Protein AF-E3PTL2-F1 (afdb_monomer_lite)

pLDDT: mean 93.08, std 7.5, range [52.56, 98.62]

Secondary structure (DSSP, 8-state):
-PPPPHHHHHHHHHHTEEEEEETTEEEEEEHHHHHHH--EEEEEEE--TTS--EEEEEEEEEHHHHHHHTT-PPPTT-EEEEEETTS-EEEEEHHHHHSTTTEEEEEEETTEE---GGGT---S-EEEETT-TT-TT--SSEEEEEEE-

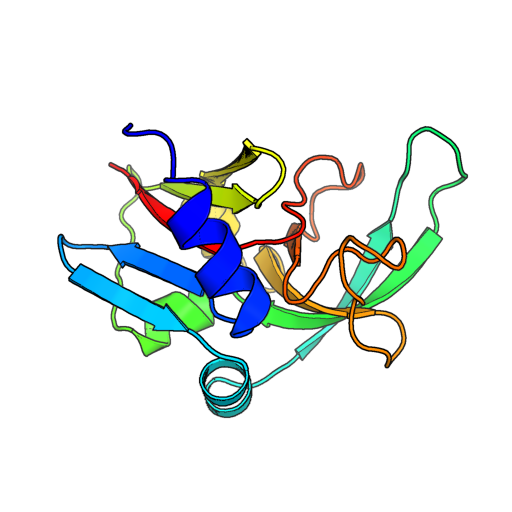Sequence (149 aa):
MNQPNIEEQKKLLENSEILLLANQQEYLIGLNDLMVIGEEEFTSVLDTSSTNPTNHKYTGVQLKNILSHYQIDLDESSALVLSGMDNYSVAYTTEEILKNNNVYIVFKEDGNYLGSKENGGRGPYESIVVADDFSNRRCKWLTRIECVK

Radius of gyration: 14.27 Å; chains: 1; bounding box: 37×31×41 Å

Foldseek 3Di:
DDQDDLVLLVVLLVQQWAWEAAPNDTDIDHPVNFVVLPKDKDWAWDADPVDHIDIKIFIFDQQVSVCVVVVHDDDQPKWKWWAASVRDIAIDGPVQSPDPPFKTWTQDINPHGQDDVVVVGQDNTKIGGRPPNNRPRIHGNTHYIYMDD

Structure (mmCIF, N/CA/C/O backbone):
data_AF-E3PTL2-F1
#
_entry.id   AF-E3PTL2-F1
#
loop_
_atom_site.group_PDB
_atom_site.id
_atom_site.type_symbol
_atom_site.label_atom_id
_atom_site.label_alt_id
_atom_site.label_comp_id
_atom_site.label_asym_id
_atom_site.label_entity_id
_atom_site.label_seq_id
_atom_site.pdbx_PDB_ins_code
_atom_site.Cartn_x
_atom_site.Cartn_y
_atom_site.Cartn_z
_atom_site.occupancy
_atom_site.B_iso_or_equiv
_atom_site.auth_seq_id
_atom_site.auth_comp_id
_atom_site.auth_asym_id
_atom_site.auth_atom_id
_atom_site.pdbx_PDB_model_num
ATOM 1 N N . MET A 1 1 ? -6.225 12.843 14.697 1.00 52.56 1 MET A N 1
ATOM 2 C CA . MET A 1 1 ? -5.108 12.137 14.038 1.00 52.56 1 MET A CA 1
ATOM 3 C C . MET A 1 1 ? -3.809 12.759 14.511 1.00 52.56 1 MET A C 1
ATOM 5 O O . MET A 1 1 ? -3.630 13.957 14.324 1.00 52.56 1 MET A O 1
ATOM 9 N N . ASN A 1 2 ? -2.956 11.982 15.178 1.00 58.03 2 ASN A N 1
ATOM 10 C CA . ASN A 1 2 ? -1.582 12.401 15.459 1.00 58.03 2 ASN A CA 1
ATOM 11 C C . ASN A 1 2 ? -0.777 12.224 14.171 1.00 58.03 2 ASN A C 1
ATOM 13 O O . ASN A 1 2 ? -0.869 11.171 13.546 1.00 58.03 2 ASN A O 1
ATOM 17 N N . GLN A 1 3 ? -0.025 13.244 13.759 1.00 66.75 3 GLN A N 1
ATOM 18 C CA . GLN A 1 3 ? 0.882 13.092 12.623 1.00 66.75 3 GLN A CA 1
ATOM 19 C C . GLN A 1 3 ? 1.935 12.017 12.944 1.00 66.75 3 GLN A C 1
ATOM 21 O O . GLN A 1 3 ? 2.421 11.988 14.081 1.00 66.75 3 GLN A O 1
ATOM 26 N N . PRO A 1 4 ? 2.282 11.140 11.984 1.00 76.75 4 PRO A N 1
ATOM 27 C CA . PRO A 1 4 ? 3.351 10.165 12.163 1.00 76.75 4 PRO A CA 1
ATOM 28 C C . PRO A 1 4 ? 4.661 10.844 12.576 1.00 76.75 4 PRO A C 1
ATOM 30 O O . PRO A 1 4 ? 4.991 11.930 12.095 1.00 76.75 4 PRO A O 1
ATOM 33 N N . ASN A 1 5 ? 5.416 10.215 13.476 1.00 85.69 5 ASN A N 1
ATOM 34 C CA . ASN A 1 5 ? 6.709 10.744 13.891 1.00 85.69 5 ASN A CA 1
ATOM 35 C C . ASN A 1 5 ? 7.751 10.483 12.789 1.00 85.69 5 ASN A C 1
ATOM 37 O O . ASN A 1 5 ? 7.972 9.344 12.390 1.00 85.69 5 ASN A O 1
ATOM 41 N N . ILE A 1 6 ? 8.431 11.535 12.330 1.00 87.12 6 ILE A N 1
ATOM 42 C CA . ILE A 1 6 ? 9.424 11.457 11.247 1.00 87.12 6 ILE A CA 1
ATOM 43 C C . ILE A 1 6 ? 10.570 10.482 11.572 1.00 87.12 6 ILE A C 1
ATOM 45 O O . ILE A 1 6 ? 11.054 9.790 10.681 1.00 87.12 6 ILE A O 1
ATOM 49 N N . GLU A 1 7 ? 11.041 10.418 12.821 1.00 90.19 7 GLU A N 1
ATOM 50 C CA . GLU A 1 7 ? 12.120 9.496 13.210 1.00 90.19 7 GLU A CA 1
ATOM 51 C C . GLU A 1 7 ? 11.662 8.036 13.202 1.00 90.19 7 GLU A C 1
ATOM 53 O O . GLU A 1 7 ? 12.428 7.153 12.825 1.00 90.19 7 GLU A O 1
ATOM 58 N N . GLU A 1 8 ? 10.414 7.782 13.588 1.00 91.25 8 GLU A N 1
ATOM 59 C CA . GLU A 1 8 ? 9.801 6.455 13.512 1.00 91.25 8 GLU A CA 1
ATOM 60 C C . GLU A 1 8 ? 9.629 6.017 12.056 1.00 91.25 8 GLU A C 1
ATOM 62 O O . GLU A 1 8 ? 10.071 4.932 11.687 1.00 91.25 8 GLU A O 1
ATOM 67 N N . GLN A 1 9 ? 9.087 6.888 11.202 1.00 90.25 9 GLN A N 1
ATOM 68 C CA . GLN A 1 9 ? 8.932 6.596 9.776 1.00 90.25 9 GLN A CA 1
ATOM 69 C C . GLN A 1 9 ? 10.272 6.319 9.089 1.00 90.25 9 GLN A C 1
ATOM 71 O O . GLN A 1 9 ? 10.350 5.417 8.259 1.00 90.25 9 GLN A O 1
ATOM 76 N N . LYS A 1 10 ? 11.345 7.035 9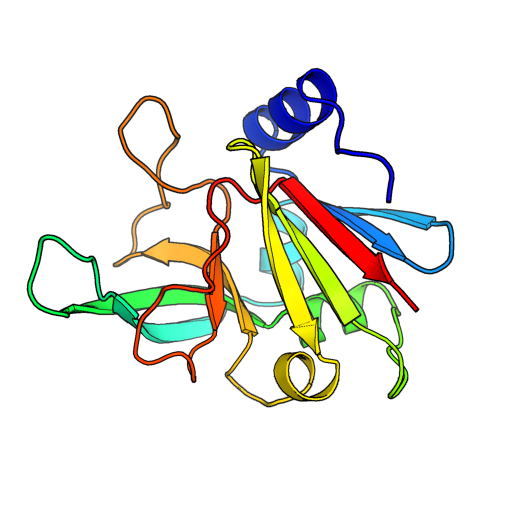.455 1.00 91.81 10 LYS A N 1
ATOM 77 C CA . LYS A 1 10 ? 12.696 6.733 8.952 1.00 91.81 10 LYS A CA 1
ATOM 78 C C . LYS A 1 10 ? 13.139 5.324 9.319 1.00 91.81 10 LYS A C 1
ATOM 80 O O . LYS A 1 10 ? 13.597 4.605 8.441 1.00 91.81 10 LYS A O 1
ATOM 85 N N . LYS A 1 11 ? 12.964 4.921 10.580 1.00 94.19 11 LYS A N 1
ATOM 86 C CA . LYS A 1 11 ? 13.327 3.571 11.038 1.00 94.19 11 LYS A CA 1
ATOM 87 C C . LYS A 1 11 ? 12.526 2.495 10.308 1.00 94.19 11 LYS A C 1
ATOM 89 O O . LYS A 1 11 ? 13.110 1.525 9.844 1.00 94.19 11 LYS A O 1
ATOM 94 N N . LEU A 1 12 ? 11.216 2.696 10.159 1.00 95.62 12 LEU A N 1
ATOM 95 C CA . LEU A 1 12 ? 10.345 1.786 9.408 1.00 95.62 12 LEU A CA 1
ATOM 96 C C . LEU A 1 12 ? 10.808 1.654 7.949 1.00 95.62 12 LEU A C 1
ATOM 98 O O . LEU A 1 12 ? 10.913 0.547 7.428 1.00 95.62 12 LEU A O 1
ATOM 102 N N . LEU A 1 13 ? 11.173 2.767 7.305 1.00 93.69 13 LEU A N 1
ATOM 103 C CA . LEU A 1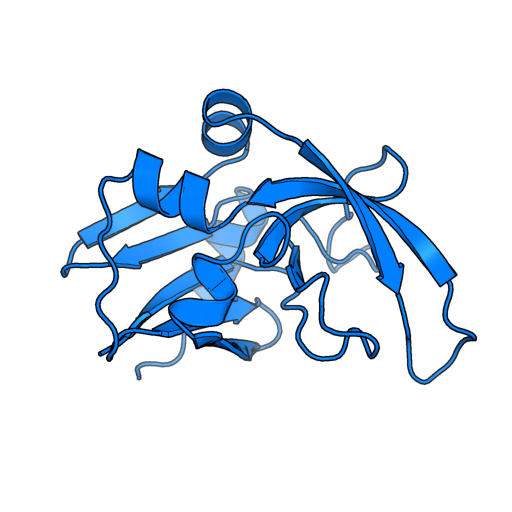 13 ? 11.688 2.758 5.936 1.00 93.69 13 LEU A CA 1
ATOM 104 C C . LEU A 1 13 ? 13.036 2.024 5.821 1.00 93.69 13 LEU A C 1
ATOM 106 O O . LEU A 1 13 ? 13.208 1.206 4.920 1.00 93.69 13 LEU A O 1
ATOM 110 N N . GLU A 1 14 ? 13.971 2.293 6.737 1.00 93.06 14 GLU A N 1
ATOM 111 C CA . GLU A 1 14 ? 15.293 1.648 6.800 1.00 93.06 14 GLU A CA 1
ATOM 112 C C . GLU A 1 14 ? 15.182 0.133 7.023 1.00 93.06 14 GLU A C 1
ATOM 114 O O . GLU A 1 14 ? 15.914 -0.638 6.401 1.00 93.06 14 GLU A O 1
ATOM 119 N N . ASN A 1 15 ? 14.227 -0.298 7.849 1.00 95.31 15 ASN A N 1
ATOM 120 C CA . ASN A 1 15 ? 13.966 -1.709 8.124 1.00 95.31 15 ASN A CA 1
ATOM 121 C C . ASN A 1 15 ? 13.117 -2.400 7.049 1.00 95.31 15 ASN A C 1
ATOM 123 O O . ASN A 1 15 ? 12.980 -3.621 7.081 1.00 95.31 15 ASN A O 1
ATOM 127 N N . SER A 1 16 ? 12.556 -1.650 6.095 1.00 95.81 16 SER A N 1
ATOM 128 C CA . SER A 1 16 ? 11.528 -2.153 5.177 1.00 95.81 16 SER A CA 1
ATOM 129 C C . SER A 1 16 ? 10.342 -2.771 5.917 1.00 95.81 16 SER A C 1
ATOM 131 O O . SER A 1 16 ? 9.964 -3.916 5.680 1.00 95.81 16 SER A O 1
ATOM 133 N N . GLU A 1 17 ? 9.748 -1.982 6.809 1.00 97.69 17 GLU A N 1
ATOM 134 C CA . GLU A 1 17 ? 8.594 -2.347 7.625 1.00 97.69 17 GLU A CA 1
ATOM 135 C C . GLU A 1 17 ? 7.448 -1.343 7.446 1.00 97.69 17 GLU A C 1
ATOM 137 O O . GLU A 1 17 ? 7.653 -0.157 7.172 1.00 97.69 17 GLU A O 1
ATOM 142 N N . ILE A 1 18 ? 6.223 -1.824 7.640 1.00 98.25 18 ILE A N 1
ATOM 143 C CA . ILE A 1 18 ? 5.009 -1.014 7.723 1.00 98.25 18 ILE A CA 1
ATOM 144 C C . ILE A 1 18 ? 4.403 -1.210 9.110 1.00 98.25 18 ILE A C 1
ATOM 146 O O . ILE A 1 18 ? 4.169 -2.340 9.536 1.00 98.25 18 ILE A O 1
ATOM 150 N N . LEU A 1 19 ? 4.099 -0.109 9.790 1.00 98.06 19 LEU A N 1
ATOM 151 C CA . LEU A 1 19 ? 3.334 -0.105 11.029 1.00 98.06 19 LEU A CA 1
ATOM 152 C C . LEU A 1 19 ? 1.832 -0.111 10.718 1.00 98.06 19 LEU A C 1
ATOM 154 O O . LEU A 1 19 ? 1.292 0.877 10.216 1.00 98.06 19 LEU A O 1
ATOM 158 N N . LEU A 1 20 ? 1.148 -1.207 11.032 1.00 98.06 20 LEU A N 1
ATOM 159 C CA . LEU A 1 20 ? -0.307 -1.312 10.962 1.00 98.06 20 LEU A CA 1
ATOM 160 C C . LEU A 1 20 ? -0.917 -1.084 12.347 1.00 98.06 20 LEU A C 1
ATOM 162 O O . LEU A 1 20 ? -0.622 -1.812 13.292 1.00 98.06 20 LEU A O 1
ATOM 166 N N . LEU A 1 21 ? -1.785 -0.081 12.450 1.00 96.69 21 LEU A N 1
ATOM 167 C CA . LEU A 1 21 ? -2.503 0.287 13.665 1.00 96.69 21 LEU A CA 1
ATOM 168 C C . LEU A 1 21 ? -3.983 -0.059 13.517 1.00 96.69 21 LEU A C 1
ATOM 170 O O . LEU A 1 21 ? -4.690 0.534 12.698 1.00 96.69 21 LEU A O 1
ATOM 174 N N . ALA A 1 22 ? -4.464 -1.004 14.318 1.00 94.69 22 ALA A N 1
ATOM 175 C CA . ALA A 1 22 ? -5.862 -1.426 14.316 1.00 94.69 22 ALA A CA 1
ATOM 176 C C . ALA A 1 22 ? -6.262 -1.957 15.694 1.00 94.69 22 ALA A C 1
ATOM 178 O O . ALA A 1 22 ? -5.461 -2.590 16.368 1.00 94.69 22 ALA A O 1
ATOM 179 N N . ASN A 1 23 ? -7.503 -1.710 16.125 1.00 88.62 23 ASN A N 1
ATOM 180 C CA . ASN A 1 23 ? -8.043 -2.232 17.391 1.00 88.62 23 ASN A CA 1
ATOM 181 C C . ASN A 1 23 ? -7.179 -1.925 18.634 1.00 88.62 23 ASN A C 1
ATOM 183 O O . ASN A 1 23 ? -7.111 -2.734 19.554 1.00 88.62 23 ASN A O 1
ATOM 187 N N . GLN A 1 24 ? -6.532 -0.750 18.673 1.00 88.25 24 GLN A N 1
ATOM 188 C CA . GLN A 1 24 ? -5.568 -0.359 19.721 1.00 88.25 24 GLN A CA 1
ATOM 189 C C . GLN A 1 24 ? -4.330 -1.272 19.805 1.00 88.25 24 GLN A C 1
ATOM 191 O O . GLN A 1 24 ? -3.640 -1.297 20.823 1.00 88.25 24 GLN A O 1
ATOM 196 N N . GLN A 1 25 ? -4.052 -2.020 18.740 1.00 94.06 25 GLN A N 1
ATOM 197 C CA . GLN A 1 25 ? -2.885 -2.873 18.582 1.00 94.06 25 GLN A CA 1
ATOM 198 C C . GLN A 1 25 ? -2.004 -2.360 17.446 1.00 94.06 25 GLN A C 1
ATOM 200 O O . GLN A 1 25 ? -2.461 -1.667 16.531 1.00 94.06 25 GLN A O 1
ATOM 205 N N . GLU A 1 26 ? -0.731 -2.724 17.536 1.00 96.12 26 GLU A N 1
ATOM 206 C CA . GLU A 1 26 ? 0.301 -2.382 16.570 1.00 96.12 26 GLU A CA 1
ATOM 207 C C . GLU A 1 26 ? 0.889 -3.669 15.997 1.00 96.12 26 GLU A C 1
ATOM 209 O O . GLU A 1 26 ? 1.213 -4.599 16.741 1.00 96.12 26 GLU A O 1
ATOM 214 N N . TYR A 1 27 ? 1.038 -3.709 14.679 1.00 97.44 27 TYR A N 1
ATOM 215 C CA . TYR A 1 27 ? 1.649 -4.817 13.959 1.00 97.44 27 TYR A CA 1
ATOM 216 C C . TYR A 1 27 ? 2.747 -4.270 13.057 1.00 97.44 27 TYR A C 1
ATOM 218 O O . TYR A 1 27 ? 2.537 -3.284 12.350 1.00 97.44 27 TYR A O 1
ATOM 226 N N . LEU A 1 28 ? 3.909 -4.918 13.066 1.00 97.88 28 LEU A N 1
ATOM 227 C CA . LEU A 1 28 ? 4.960 -4.657 12.091 1.00 97.88 28 LEU A CA 1
ATOM 228 C C . LEU A 1 28 ? 4.837 -5.670 10.963 1.00 97.88 28 LEU A C 1
ATOM 230 O O . LEU A 1 28 ? 4.798 -6.875 11.208 1.00 97.88 28 LEU A O 1
ATOM 234 N N . ILE A 1 29 ? 4.751 -5.153 9.744 1.00 98.19 29 ILE A N 1
ATOM 235 C CA . ILE A 1 29 ? 4.621 -5.936 8.521 1.00 98.19 29 ILE A CA 1
ATOM 236 C C . ILE A 1 29 ? 5.906 -5.756 7.730 1.00 98.19 29 ILE A C 1
ATOM 238 O O . ILE A 1 29 ? 6.193 -4.653 7.261 1.00 98.19 29 ILE A O 1
ATOM 242 N N . GLY A 1 30 ? 6.665 -6.832 7.573 1.00 97.62 30 GLY A N 1
ATOM 243 C CA . GLY A 1 30 ? 7.844 -6.873 6.723 1.00 97.62 30 GLY A CA 1
ATOM 244 C C . GLY A 1 30 ? 7.603 -7.653 5.434 1.00 97.62 30 GLY A C 1
ATOM 245 O O . GLY A 1 30 ? 6.546 -8.239 5.188 1.00 97.62 30 GLY A O 1
ATOM 246 N N . LEU A 1 31 ? 8.637 -7.720 4.595 1.00 96.69 31 LEU A N 1
ATOM 247 C CA . LEU A 1 31 ? 8.578 -8.458 3.331 1.00 96.69 31 LEU A CA 1
ATOM 248 C C . LEU A 1 31 ? 8.288 -9.957 3.533 1.00 96.69 31 LEU A C 1
ATOM 250 O O . LEU A 1 31 ? 7.596 -10.557 2.716 1.00 96.69 31 LEU A O 1
ATOM 254 N N . ASN A 1 32 ? 8.789 -10.561 4.616 1.00 97.00 32 ASN A N 1
ATOM 255 C CA . ASN A 1 32 ? 8.526 -11.970 4.924 1.00 97.00 32 ASN A CA 1
ATOM 256 C C . ASN A 1 32 ? 7.039 -12.228 5.193 1.00 97.00 32 ASN A C 1
ATOM 258 O O . ASN A 1 32 ? 6.516 -13.228 4.708 1.00 97.00 32 ASN A O 1
ATOM 262 N N . ASP A 1 33 ? 6.355 -11.327 5.902 1.00 97.88 33 ASP A N 1
ATOM 263 C CA . ASP A 1 33 ? 4.912 -11.435 6.136 1.00 97.88 33 ASP A CA 1
ATOM 264 C C . ASP A 1 33 ? 4.154 -11.376 4.806 1.00 97.88 33 ASP A C 1
ATOM 266 O O . ASP A 1 33 ? 3.322 -12.237 4.524 1.00 97.88 33 ASP A O 1
ATOM 270 N N . LEU A 1 34 ? 4.512 -10.429 3.930 1.00 97.81 34 LEU A N 1
ATOM 271 C CA . LEU A 1 34 ? 3.915 -10.311 2.594 1.00 97.81 34 LEU A CA 1
ATOM 272 C C . LEU A 1 34 ? 4.134 -11.573 1.744 1.00 97.81 34 LEU A C 1
ATOM 274 O O . LEU A 1 34 ? 3.206 -12.035 1.080 1.00 97.81 34 LEU A O 1
ATOM 278 N N . MET A 1 35 ? 5.328 -12.170 1.801 1.00 95.88 35 MET A N 1
ATOM 279 C CA . MET A 1 35 ? 5.625 -13.432 1.115 1.00 95.88 35 MET A CA 1
ATOM 280 C C . MET A 1 35 ? 4.808 -14.609 1.670 1.00 95.88 35 MET A C 1
ATOM 282 O O . MET A 1 35 ? 4.368 -15.457 0.896 1.00 95.88 35 MET A O 1
ATOM 286 N N . VAL A 1 36 ? 4.591 -14.669 2.989 1.00 97.75 36 VAL A N 1
ATOM 287 C CA . VAL A 1 36 ? 3.770 -15.707 3.638 1.00 97.75 36 VAL A CA 1
ATOM 288 C C . VAL A 1 36 ? 2.290 -15.555 3.284 1.00 97.75 36 VAL A C 1
ATOM 290 O O . VAL A 1 36 ? 1.617 -16.559 3.055 1.00 97.75 36 VAL A O 1
ATOM 293 N N . ILE A 1 37 ? 1.784 -14.320 3.226 1.00 98.00 37 ILE A N 1
ATOM 294 C CA . ILE A 1 37 ? 0.395 -14.029 2.838 1.00 98.00 37 ILE A CA 1
ATOM 295 C C . ILE A 1 37 ? 0.154 -14.401 1.369 1.00 98.00 37 ILE A C 1
ATOM 297 O O . ILE A 1 37 ? -0.912 -14.917 1.031 1.00 98.00 37 ILE A O 1
ATOM 301 N N . GLY A 1 38 ? 1.156 -14.180 0.519 1.00 96.69 38 GLY A N 1
ATOM 302 C CA . GLY A 1 38 ? 1.139 -14.532 -0.894 1.00 96.69 38 GLY A CA 1
ATOM 303 C C . GLY A 1 38 ? 1.099 -13.297 -1.784 1.00 96.69 38 GLY A C 1
ATOM 304 O O . GLY A 1 38 ? 0.178 -12.481 -1.709 1.00 96.69 38 GLY A O 1
ATOM 305 N N . GLU A 1 39 ? 2.111 -13.180 -2.642 1.00 95.69 39 GLU A N 1
ATOM 306 C CA . GLU A 1 39 ? 2.212 -12.117 -3.637 1.00 95.69 39 GLU A CA 1
ATOM 307 C C . GLU A 1 39 ? 1.417 -12.441 -4.907 1.00 95.69 39 GLU A C 1
ATOM 309 O O . GLU A 1 39 ? 1.315 -13.588 -5.344 1.00 95.69 39 GLU A O 1
ATOM 314 N N . GLU A 1 40 ? 0.874 -11.398 -5.519 1.00 97.19 40 GLU A N 1
ATOM 315 C CA . GLU A 1 40 ? 0.174 -11.432 -6.794 1.00 97.19 40 GLU A CA 1
ATOM 316 C C . GLU A 1 40 ? 0.862 -10.483 -7.774 1.00 97.19 40 GLU A C 1
ATOM 318 O O . GLU A 1 40 ? 1.373 -9.424 -7.395 1.00 97.19 40 GLU A O 1
ATOM 323 N N . GLU A 1 41 ? 0.827 -10.845 -9.054 1.00 97.56 41 GLU A N 1
ATOM 324 C CA . GLU A 1 41 ? 1.212 -9.948 -10.134 1.00 97.56 41 GLU A CA 1
ATOM 325 C C . GLU A 1 41 ? -0.029 -9.348 -10.796 1.00 97.56 41 GLU A C 1
ATOM 327 O O . GLU A 1 41 ? -0.972 -10.065 -11.136 1.00 97.56 41 GLU A O 1
ATOM 332 N N . PHE A 1 42 ? -0.017 -8.039 -11.029 1.00 96.25 42 PHE A N 1
ATOM 333 C CA . PHE A 1 42 ? -1.108 -7.333 -11.699 1.00 96.25 42 PHE A CA 1
ATOM 334 C C . PHE A 1 42 ? -0.577 -6.186 -12.561 1.00 96.25 42 PHE A C 1
ATOM 336 O O . PHE A 1 42 ? 0.566 -5.757 -12.420 1.00 96.25 42 PHE A O 1
ATOM 343 N N . THR A 1 43 ? -1.404 -5.685 -13.475 1.00 94.75 43 THR A N 1
ATOM 344 C CA . THR A 1 43 ? -1.075 -4.513 -14.297 1.00 94.75 43 THR A CA 1
ATOM 345 C C . THR A 1 43 ? -1.883 -3.317 -13.824 1.00 94.75 43 THR A C 1
ATOM 347 O O . THR A 1 43 ? -3.076 -3.447 -13.562 1.00 94.75 43 THR A O 1
ATOM 350 N N . SER A 1 44 ? -1.240 -2.155 -13.733 1.00 91.62 44 SER A N 1
ATOM 351 C CA . SER A 1 44 ? -1.916 -0.886 -13.465 1.00 91.62 44 SER A CA 1
ATOM 352 C C . SER A 1 44 ? -1.294 0.232 -14.301 1.00 91.62 44 SER A C 1
ATOM 354 O O . SER A 1 44 ? -0.093 0.209 -14.592 1.00 91.62 44 SER A O 1
ATOM 356 N N . VAL A 1 45 ? -2.122 1.195 -14.704 1.00 87.88 45 VAL A N 1
ATOM 357 C CA . VAL A 1 45 ? -1.694 2.404 -15.416 1.00 87.88 45 VAL A CA 1
ATOM 358 C C . VAL A 1 45 ? -0.934 3.271 -14.431 1.00 87.88 45 VAL A C 1
ATOM 360 O O . VAL A 1 45 ? -1.498 3.583 -13.396 1.00 87.88 45 VAL A O 1
ATOM 363 N N . LEU A 1 46 ? 0.299 3.672 -14.726 1.00 85.00 46 LEU A N 1
ATOM 364 C CA . LEU A 1 46 ? 1.005 4.760 -14.056 1.00 85.00 46 LEU A CA 1
ATOM 365 C C . LEU A 1 46 ? 0.834 6.024 -14.899 1.00 85.00 46 LEU A C 1
ATOM 367 O O . LEU A 1 46 ? 1.444 6.163 -15.959 1.00 85.00 46 LEU A O 1
ATOM 371 N N . ASP A 1 47 ? -0.005 6.933 -14.419 1.00 83.31 47 ASP A N 1
ATOM 372 C CA . ASP A 1 47 ? -0.168 8.264 -14.994 1.00 83.31 47 ASP A CA 1
ATOM 373 C C . ASP A 1 47 ? 0.586 9.269 -14.120 1.00 83.31 47 ASP A C 1
ATOM 375 O O . ASP A 1 47 ? 0.345 9.374 -12.916 1.00 83.31 47 ASP A O 1
ATOM 379 N N . THR A 1 48 ? 1.559 9.964 -14.705 1.00 75.44 48 THR A N 1
ATOM 380 C CA . THR A 1 48 ? 2.273 11.037 -14.013 1.00 75.44 48 THR A CA 1
ATOM 381 C C . THR A 1 48 ? 2.031 12.327 -14.767 1.00 75.44 48 THR A C 1
ATOM 383 O O . THR A 1 48 ? 2.031 12.344 -15.992 1.00 75.44 48 THR A O 1
ATOM 386 N N . SER A 1 49 ? 1.881 13.440 -14.050 1.00 72.25 49 SER A N 1
ATOM 387 C CA . SER A 1 49 ? 1.546 14.741 -14.648 1.00 72.25 49 SER A CA 1
ATOM 388 C C . SER A 1 49 ? 2.555 15.264 -15.684 1.00 72.25 49 SER A C 1
ATOM 390 O O . SER A 1 49 ? 2.290 16.271 -16.341 1.00 72.25 49 SER A O 1
ATOM 392 N N . SER A 1 50 ? 3.711 14.613 -15.830 1.00 71.00 50 SER A N 1
ATOM 393 C CA . SER A 1 50 ? 4.789 14.972 -16.748 1.00 71.00 50 SER A CA 1
ATOM 394 C C . SER A 1 50 ? 4.978 14.006 -17.923 1.00 71.00 50 SER A C 1
ATOM 396 O O . SER A 1 50 ? 5.758 14.324 -18.824 1.00 71.00 50 SER A O 1
ATOM 398 N N . THR A 1 51 ? 4.303 12.851 -17.953 1.00 74.69 51 THR A N 1
ATOM 399 C CA . THR A 1 51 ? 4.480 11.827 -18.999 1.00 74.69 51 THR A CA 1
ATOM 400 C C . THR A 1 51 ? 3.148 11.275 -19.484 1.00 74.69 51 THR A C 1
ATOM 402 O O . THR A 1 51 ? 2.135 11.388 -18.810 1.00 74.69 51 THR A O 1
ATOM 405 N N . ASN A 1 52 ? 3.142 10.632 -20.654 1.00 84.12 52 ASN A N 1
ATOM 406 C CA . ASN A 1 52 ? 1.968 9.861 -21.056 1.00 84.12 52 ASN A CA 1
ATOM 407 C C . ASN A 1 52 ? 1.743 8.698 -20.070 1.00 84.12 52 ASN A C 1
ATOM 409 O O . ASN A 1 52 ? 2.737 8.131 -19.604 1.00 84.12 52 ASN A O 1
ATOM 413 N N . PRO A 1 53 ? 0.484 8.309 -19.805 1.00 85.94 53 PRO A N 1
ATOM 414 C CA . PRO A 1 53 ? 0.183 7.138 -18.995 1.00 85.94 53 PRO A CA 1
ATOM 415 C C . PRO A 1 53 ? 0.807 5.872 -19.591 1.00 85.94 53 PRO A C 1
ATOM 417 O O . PRO A 1 53 ? 0.678 5.614 -20.793 1.00 85.94 53 PRO A O 1
ATOM 420 N N . THR A 1 54 ? 1.461 5.063 -18.760 1.00 88.62 54 THR A N 1
ATOM 421 C CA . THR A 1 54 ? 2.086 3.796 -19.167 1.00 88.62 54 THR A CA 1
ATOM 422 C C . THR A 1 54 ? 1.610 2.642 -18.298 1.00 88.62 54 THR A C 1
ATOM 424 O O . THR A 1 54 ? 1.397 2.795 -17.102 1.00 88.62 54 THR A O 1
ATOM 427 N N . ASN A 1 55 ? 1.432 1.461 -18.889 1.00 91.06 55 ASN A N 1
ATOM 428 C CA . ASN A 1 55 ? 1.089 0.257 -18.133 1.00 91.06 55 ASN A CA 1
ATOM 429 C C . ASN A 1 55 ? 2.353 -0.390 -17.574 1.00 91.06 55 ASN A C 1
ATOM 431 O O . ASN A 1 55 ? 3.283 -0.659 -18.333 1.00 91.06 55 ASN A O 1
ATOM 435 N N . HIS A 1 56 ? 2.337 -0.697 -16.281 1.00 94.69 56 HIS A N 1
ATOM 436 C CA . HIS A 1 56 ? 3.424 -1.393 -15.597 1.00 94.69 56 HIS A CA 1
ATOM 437 C C . HIS A 1 56 ? 2.916 -2.657 -14.920 1.00 94.69 56 HIS A C 1
ATOM 439 O O . HIS A 1 56 ? 1.745 -2.745 -14.529 1.00 94.69 56 HIS A O 1
ATOM 445 N N . LYS A 1 57 ? 3.803 -3.646 -14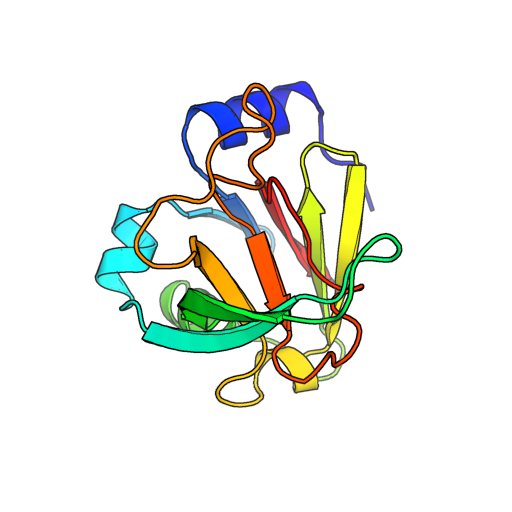.785 1.00 97.38 57 LYS A N 1
ATOM 446 C CA . LYS A 1 57 ? 3.524 -4.873 -14.044 1.00 97.38 57 LYS A CA 1
ATOM 447 C C . LYS A 1 57 ? 4.010 -4.713 -12.609 1.00 97.38 57 LYS A C 1
ATOM 449 O O . LYS A 1 57 ? 5.180 -4.441 -12.371 1.00 97.38 57 LYS A O 1
ATOM 454 N N . TYR A 1 58 ? 3.122 -4.926 -11.656 1.00 97.88 58 TYR A N 1
ATOM 455 C CA . TYR A 1 58 ? 3.392 -4.786 -10.234 1.00 97.88 58 TYR A CA 1
ATOM 456 C C . TYR A 1 58 ? 3.352 -6.137 -9.536 1.00 97.88 58 TYR A C 1
ATOM 458 O O . TYR A 1 58 ? 2.565 -7.000 -9.920 1.00 97.88 58 TYR A O 1
ATOM 466 N N . THR A 1 59 ? 4.169 -6.292 -8.493 1.00 98.56 59 THR A N 1
ATOM 467 C CA . THR A 1 59 ? 4.099 -7.425 -7.559 1.00 98.56 59 THR A CA 1
ATOM 468 C C . THR A 1 59 ? 3.812 -6.904 -6.158 1.00 98.56 59 THR A C 1
ATOM 470 O O . THR A 1 59 ? 4.535 -6.042 -5.645 1.00 98.56 59 THR A O 1
ATOM 473 N N . GLY A 1 60 ? 2.754 -7.421 -5.541 1.00 98.38 60 GLY A N 1
ATOM 474 C CA . GLY A 1 60 ? 2.302 -6.975 -4.229 1.00 98.38 60 GLY A CA 1
ATOM 475 C C . GLY A 1 60 ? 1.266 -7.899 -3.608 1.00 98.38 60 GLY A C 1
ATOM 476 O O . GLY A 1 60 ? 0.968 -8.961 -4.139 1.00 98.38 60 GLY A O 1
ATOM 477 N N . VAL A 1 61 ? 0.695 -7.474 -2.487 1.00 98.62 61 VAL A N 1
ATOM 478 C CA . VAL A 1 61 ? -0.342 -8.215 -1.756 1.00 98.62 61 VAL A CA 1
ATOM 479 C C . VAL A 1 61 ? -1.591 -7.351 -1.646 1.00 98.62 61 VAL A C 1
ATOM 481 O O . VAL A 1 61 ? -1.492 -6.154 -1.363 1.00 98.62 61 VAL A O 1
ATOM 484 N N . GLN A 1 62 ? -2.774 -7.935 -1.862 1.00 98.50 62 GLN A N 1
ATOM 485 C CA . GLN A 1 62 ? -4.035 -7.215 -1.660 1.00 98.50 62 GLN A CA 1
ATOM 486 C C . GLN A 1 62 ? -4.178 -6.796 -0.195 1.00 98.50 62 GLN A C 1
ATOM 488 O O . GLN A 1 62 ? -4.021 -7.617 0.710 1.00 98.50 62 GLN A O 1
ATOM 493 N N . LEU A 1 63 ? -4.545 -5.537 0.052 1.00 98.31 63 LEU A N 1
ATOM 494 C CA . LEU A 1 63 ? -4.633 -4.992 1.407 1.00 98.31 63 LEU A CA 1
ATOM 495 C C . LEU A 1 63 ? -5.640 -5.764 2.272 1.00 98.31 63 LEU A C 1
ATOM 497 O O . LEU A 1 63 ? -5.342 -6.071 3.420 1.00 98.31 63 LEU A O 1
ATOM 501 N N . LYS A 1 64 ? -6.775 -6.202 1.712 1.00 98.00 64 LYS A N 1
ATOM 502 C CA . LYS A 1 64 ? -7.727 -7.078 2.423 1.00 98.00 64 LYS A CA 1
ATOM 503 C C . LYS A 1 64 ? -7.103 -8.399 2.911 1.00 98.00 64 LYS A C 1
ATOM 505 O O . LYS A 1 64 ? -7.502 -8.898 3.958 1.00 98.00 64 LYS A O 1
ATOM 510 N N . ASN A 1 65 ? -6.131 -8.962 2.183 1.00 98.38 65 ASN A N 1
ATOM 511 C CA . ASN A 1 65 ? -5.486 -10.223 2.562 1.00 98.38 65 ASN A CA 1
ATOM 512 C C . ASN A 1 65 ? -4.521 -9.988 3.731 1.00 98.38 65 ASN A C 1
ATOM 514 O O . ASN A 1 65 ? -4.456 -10.810 4.639 1.00 98.38 65 ASN A O 1
ATOM 518 N N . ILE A 1 66 ? -3.839 -8.836 3.743 1.00 98.38 66 ILE A N 1
ATOM 519 C CA . ILE A 1 66 ? -3.025 -8.390 4.881 1.00 98.38 66 ILE A CA 1
ATOM 520 C C . ILE A 1 66 ? -3.905 -8.244 6.127 1.00 98.38 66 ILE A C 1
ATOM 522 O O . ILE A 1 66 ? -3.595 -8.818 7.166 1.00 98.38 66 ILE A O 1
ATOM 526 N N . LEU A 1 67 ? -5.039 -7.547 6.020 1.00 97.75 67 LEU A N 1
ATOM 527 C CA . LEU A 1 67 ? -5.966 -7.386 7.147 1.00 97.75 67 LEU A CA 1
ATOM 528 C C . LEU A 1 67 ? -6.488 -8.731 7.656 1.00 97.75 67 LEU A C 1
ATOM 530 O O . LEU A 1 67 ? -6.477 -8.978 8.859 1.00 97.75 67 LEU A O 1
ATOM 534 N N . SER A 1 68 ? -6.878 -9.626 6.744 1.00 97.44 68 SER A N 1
ATOM 535 C CA . SER A 1 68 ? -7.347 -10.967 7.096 1.00 97.44 68 SER A CA 1
ATOM 536 C C . SER A 1 68 ? -6.275 -11.785 7.824 1.00 97.44 68 SER A C 1
ATOM 538 O O . SER A 1 68 ? -6.596 -12.464 8.799 1.00 97.44 68 SER A O 1
ATOM 540 N N . HIS A 1 69 ? -5.007 -11.684 7.410 1.00 97.31 69 HIS A N 1
ATOM 541 C CA . HIS A 1 69 ? -3.887 -12.360 8.069 1.00 97.31 69 HIS A CA 1
ATOM 542 C C . HIS A 1 69 ? -3.716 -11.920 9.529 1.00 97.31 69 HIS A C 1
ATOM 544 O O . HIS A 1 69 ? -3.555 -12.763 10.410 1.00 97.31 69 HIS A O 1
ATOM 550 N N . TYR A 1 70 ? -3.821 -10.616 9.795 1.00 96.88 70 TYR A N 1
ATOM 551 C CA . TYR A 1 70 ? -3.739 -10.052 11.148 1.00 96.88 70 TYR A CA 1
ATOM 552 C C . TYR A 1 70 ? -5.082 -10.043 11.899 1.00 96.88 70 TYR A C 1
ATOM 554 O O . TYR A 1 70 ? -5.162 -9.480 12.988 1.00 96.88 70 TYR A O 1
ATOM 562 N N . GLN A 1 71 ? -6.122 -10.689 11.354 1.00 96.44 71 GLN A N 1
ATOM 563 C CA . GLN A 1 71 ? -7.461 -10.785 11.953 1.00 96.44 71 GLN A CA 1
ATOM 564 C C . GLN A 1 71 ? -8.094 -9.411 12.240 1.00 96.44 71 GLN A C 1
ATOM 566 O O . GLN A 1 71 ? -8.719 -9.192 13.278 1.00 96.44 71 GLN A O 1
ATOM 571 N N . ILE A 1 72 ? -7.908 -8.469 11.314 1.00 95.88 72 ILE A N 1
ATOM 572 C CA . ILE A 1 72 ? -8.456 -7.116 11.397 1.00 95.88 72 ILE A CA 1
ATOM 573 C C . ILE A 1 72 ? -9.728 -7.039 10.562 1.00 95.88 72 ILE A C 1
ATOM 575 O O . ILE A 1 72 ? -9.686 -7.081 9.331 1.00 95.88 72 ILE A O 1
ATOM 579 N N . ASP A 1 73 ? -10.852 -6.866 11.248 1.00 92.69 73 ASP A N 1
ATOM 580 C CA . ASP A 1 73 ? -12.152 -6.654 10.624 1.00 92.69 73 ASP A CA 1
ATOM 581 C C . ASP A 1 73 ? -12.427 -5.160 10.410 1.00 92.69 73 ASP A C 1
ATOM 583 O O . ASP A 1 73 ? -12.220 -4.332 11.303 1.00 92.69 73 ASP A O 1
ATOM 587 N N . LEU A 1 74 ? -12.940 -4.826 9.225 1.00 93.06 74 LEU A N 1
ATOM 588 C CA . LEU A 1 74 ? -13.442 -3.494 8.893 1.00 93.06 74 LEU A CA 1
ATOM 589 C C . LEU A 1 74 ? -14.972 -3.495 8.925 1.00 93.06 74 LEU A C 1
ATOM 591 O O . LEU A 1 74 ? -15.607 -4.421 8.422 1.00 93.06 74 LEU A O 1
ATOM 595 N N . ASP A 1 75 ? -15.562 -2.436 9.474 1.00 90.62 75 ASP A N 1
ATOM 596 C CA . ASP A 1 75 ? -16.995 -2.156 9.347 1.00 90.62 75 ASP A CA 1
ATOM 597 C C . ASP A 1 75 ? -17.260 -1.096 8.262 1.00 90.62 75 ASP A C 1
ATOM 599 O O . ASP A 1 75 ? -16.333 -0.511 7.695 1.00 90.62 75 ASP A O 1
ATOM 603 N N . GLU A 1 76 ? -18.531 -0.845 7.941 1.00 89.12 76 GLU A N 1
ATOM 604 C CA . GLU A 1 76 ? -18.922 0.117 6.896 1.00 89.12 76 GLU A CA 1
ATOM 605 C C . GLU A 1 76 ? -18.483 1.561 7.199 1.00 89.12 76 GLU A C 1
ATOM 607 O O . GLU A 1 76 ? -18.289 2.346 6.274 1.00 89.12 76 GLU A O 1
ATOM 612 N N . SER A 1 77 ? -18.305 1.909 8.478 1.00 91.69 77 SER A N 1
ATOM 613 C CA . SER A 1 77 ? -17.788 3.213 8.916 1.00 91.69 77 SER A CA 1
ATOM 614 C C . SER A 1 77 ? -16.262 3.302 8.917 1.00 91.69 77 SER A C 1
ATOM 616 O O . SER A 1 77 ? -15.716 4.393 9.064 1.00 91.69 77 SER A O 1
ATOM 618 N N . SER A 1 78 ? -15.569 2.174 8.761 1.00 94.88 78 SER A N 1
ATOM 619 C CA . SER A 1 78 ? -14.115 2.124 8.816 1.00 94.88 78 SER A CA 1
ATOM 620 C C . SER A 1 78 ? -13.483 2.680 7.534 1.00 94.88 78 SER A C 1
ATOM 622 O O . SER A 1 78 ? -14.023 2.587 6.429 1.00 94.88 78 SER A O 1
ATOM 624 N N . ALA A 1 79 ? -12.284 3.230 7.677 1.00 96.38 79 ALA A N 1
ATOM 625 C CA . ALA A 1 79 ? -11.394 3.540 6.569 1.00 96.38 79 ALA A CA 1
ATOM 626 C C . ALA A 1 79 ? -9.953 3.224 6.974 1.00 96.38 79 ALA A C 1
ATOM 628 O O . ALA A 1 79 ? -9.621 3.206 8.160 1.00 96.38 79 ALA A O 1
ATOM 629 N N . LEU A 1 80 ? -9.081 3.006 5.992 1.00 97.81 80 LEU A N 1
ATOM 630 C CA . LEU A 1 80 ? -7.644 2.938 6.239 1.00 97.81 80 LEU A CA 1
ATOM 631 C C . LEU A 1 80 ? -6.972 4.207 5.741 1.00 97.81 80 LEU A C 1
ATOM 633 O O . LEU A 1 80 ? -7.117 4.567 4.573 1.00 97.81 80 LEU A O 1
ATOM 637 N N . VAL A 1 81 ? -6.213 4.855 6.619 1.00 97.56 81 VAL A N 1
ATOM 638 C CA . VAL A 1 81 ? -5.327 5.968 6.279 1.00 97.56 81 VAL A CA 1
ATOM 639 C C . VAL A 1 81 ? -3.918 5.421 6.110 1.00 97.56 81 VAL A C 1
ATOM 641 O O . VAL A 1 81 ? -3.342 4.861 7.040 1.00 97.56 81 VAL A O 1
ATOM 644 N N . LEU A 1 82 ? -3.368 5.572 4.912 1.00 97.81 82 LEU A N 1
ATOM 645 C CA . LEU A 1 82 ? -2.010 5.173 4.574 1.00 97.81 82 LEU A CA 1
ATOM 646 C C . LEU A 1 82 ? -1.122 6.409 4.548 1.00 97.81 82 LEU A C 1
ATOM 648 O O . LEU A 1 82 ? -1.487 7.398 3.912 1.00 97.81 82 LEU A O 1
ATOM 652 N N . SER A 1 83 ? 0.036 6.342 5.201 1.00 97.00 83 SER A N 1
ATOM 653 C CA . SER A 1 83 ? 0.974 7.461 5.316 1.00 97.00 83 SER A CA 1
ATOM 654 C C . SER A 1 83 ? 2.380 7.089 4.856 1.00 97.00 83 SER A C 1
ATOM 656 O O . SER A 1 83 ? 2.958 6.076 5.268 1.00 97.00 83 SER A O 1
ATOM 658 N N . GLY A 1 84 ? 2.939 7.962 4.021 1.00 95.25 84 GL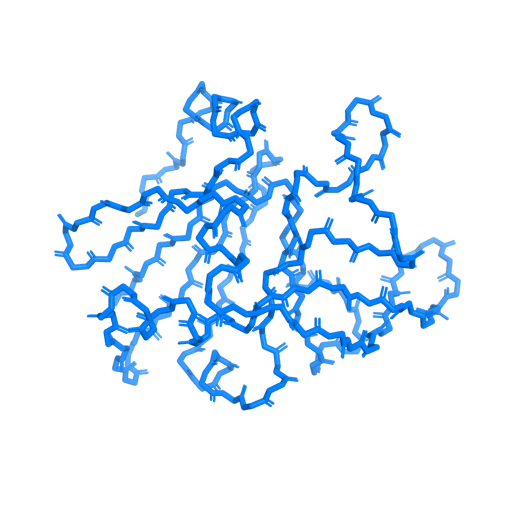Y A N 1
ATOM 659 C CA . GLY A 1 84 ? 4.289 7.868 3.489 1.00 95.25 84 GLY A CA 1
ATOM 660 C C . GLY A 1 84 ? 5.282 8.723 4.272 1.00 95.25 84 GLY A C 1
ATOM 661 O O . GLY A 1 84 ? 4.912 9.645 5.005 1.00 95.25 84 GLY A O 1
ATOM 662 N N . MET A 1 85 ? 6.571 8.438 4.092 1.00 93.44 85 MET A N 1
ATOM 663 C CA . MET A 1 85 ? 7.680 9.213 4.674 1.00 93.44 85 MET A CA 1
ATOM 664 C C . MET A 1 85 ? 7.789 10.653 4.116 1.00 93.44 85 MET A C 1
ATOM 666 O O . MET A 1 85 ? 8.519 11.500 4.629 1.00 93.44 85 MET A O 1
ATOM 670 N N . ASP A 1 86 ? 7.094 10.963 3.026 1.00 90.94 86 ASP A N 1
ATOM 671 C CA . ASP A 1 86 ? 7.003 12.302 2.435 1.00 90.94 86 ASP A CA 1
ATOM 672 C C . ASP A 1 86 ? 5.879 13.169 3.030 1.00 90.94 86 ASP A C 1
ATOM 674 O O . ASP A 1 86 ? 5.605 14.248 2.506 1.00 90.94 86 ASP A O 1
ATOM 678 N N . ASN A 1 87 ? 5.266 12.731 4.136 1.00 90.19 87 ASN A N 1
ATOM 679 C CA . ASN A 1 87 ? 4.075 13.324 4.756 1.00 90.19 87 ASN A CA 1
ATOM 680 C C . ASN A 1 87 ? 2.815 13.274 3.878 1.00 90.19 87 ASN A C 1
ATOM 682 O O . ASN A 1 87 ? 1.795 13.864 4.244 1.00 90.19 87 ASN A O 1
ATOM 686 N N . TYR A 1 88 ? 2.849 12.578 2.739 1.00 93.25 88 TYR A N 1
ATOM 687 C CA . TYR A 1 88 ? 1.639 12.301 1.985 1.00 93.25 88 TYR A CA 1
ATOM 688 C C . TYR A 1 88 ? 0.804 11.258 2.730 1.00 93.25 88 TYR A C 1
ATOM 690 O O . TYR A 1 88 ? 1.326 10.337 3.366 1.00 93.25 88 TYR A O 1
ATOM 698 N N . SER A 1 89 ? -0.516 11.401 2.674 1.00 95.50 89 SER A N 1
ATOM 699 C CA . SER A 1 89 ? -1.435 10.389 3.180 1.00 95.50 89 SER A CA 1
ATOM 700 C C . SER A 1 89 ? -2.669 10.287 2.305 1.00 95.50 89 SER A C 1
ATOM 702 O O . SER A 1 89 ? -3.112 11.273 1.716 1.00 95.50 89 SER A O 1
ATOM 704 N N . VAL A 1 90 ? -3.231 9.087 2.243 1.00 96.50 90 VAL A N 1
ATOM 705 C CA . VAL A 1 90 ? -4.430 8.782 1.465 1.00 96.50 90 VAL A CA 1
ATOM 706 C C . VAL A 1 90 ? -5.352 7.892 2.282 1.00 96.50 90 VAL A C 1
ATOM 708 O O . VAL A 1 90 ? -4.888 7.020 3.011 1.00 96.50 90 VAL A O 1
ATOM 711 N N . ALA A 1 91 ? -6.657 8.124 2.168 1.00 96.69 91 ALA A N 1
ATOM 712 C CA . ALA A 1 91 ? -7.671 7.280 2.779 1.00 96.69 91 ALA A CA 1
ATOM 713 C C . ALA A 1 91 ? -8.314 6.364 1.728 1.00 96.69 91 ALA A C 1
ATOM 715 O O . ALA A 1 91 ? -8.617 6.806 0.610 1.00 96.69 91 ALA A O 1
ATOM 716 N N . TYR A 1 92 ? -8.545 5.109 2.109 1.00 97.31 92 TYR A N 1
ATOM 717 C CA . TYR A 1 92 ? -9.323 4.134 1.347 1.00 97.31 92 TYR A CA 1
ATOM 718 C C . TYR A 1 92 ? -10.525 3.676 2.168 1.00 97.31 92 TYR A C 1
ATOM 720 O O . TYR A 1 92 ? -10.392 3.390 3.361 1.00 97.31 92 TYR A O 1
ATOM 728 N N . THR A 1 93 ? -11.694 3.611 1.537 1.00 96.44 93 THR A N 1
ATOM 729 C CA . THR A 1 93 ? -12.920 3.140 2.195 1.00 96.44 93 THR A CA 1
ATOM 730 C C . THR A 1 93 ? -12.919 1.619 2.337 1.00 96.44 93 THR A C 1
ATOM 732 O O . THR A 1 93 ? -12.248 0.914 1.578 1.00 96.44 93 THR A O 1
ATOM 735 N N . THR A 1 94 ? -13.719 1.089 3.267 1.00 96.56 94 THR A N 1
ATOM 736 C CA . THR A 1 94 ? -13.938 -0.362 3.391 1.00 96.56 94 THR A CA 1
ATOM 737 C C . THR A 1 94 ? -14.358 -0.999 2.063 1.00 96.56 94 THR A C 1
ATOM 739 O O . THR A 1 94 ? -13.841 -2.055 1.704 1.00 96.56 94 THR A O 1
ATOM 742 N N . GLU A 1 95 ? -15.231 -0.347 1.288 1.00 96.19 95 GLU A N 1
ATOM 743 C CA . GLU A 1 95 ? -15.648 -0.840 -0.032 1.00 96.19 95 GLU A CA 1
ATOM 744 C C . GLU A 1 95 ? -14.459 -0.989 -0.992 1.00 96.19 95 GLU A C 1
ATOM 746 O O . GLU A 1 95 ? -14.301 -2.030 -1.633 1.00 96.19 95 GLU A O 1
ATOM 751 N N . GLU A 1 96 ? -13.587 0.021 -1.066 1.00 96.56 96 GLU A N 1
ATOM 752 C CA . GLU A 1 96 ? -12.406 -0.018 -1.929 1.00 96.56 96 GLU A CA 1
ATOM 753 C C . GLU A 1 96 ? -11.447 -1.137 -1.528 1.00 96.56 96 GLU A C 1
ATOM 755 O O . GLU A 1 96 ? -10.930 -1.840 -2.398 1.00 96.56 96 GLU A O 1
ATOM 760 N N . ILE A 1 97 ? -11.222 -1.300 -0.223 1.00 97.31 97 ILE A N 1
ATOM 761 C CA . ILE A 1 97 ? -10.279 -2.269 0.338 1.00 97.31 97 ILE A CA 1
ATOM 762 C C . ILE A 1 97 ? -10.770 -3.699 0.116 1.00 97.31 97 ILE A C 1
ATOM 764 O O . ILE A 1 97 ? -9.988 -4.559 -0.290 1.00 97.31 97 ILE A O 1
ATOM 768 N N . LEU A 1 98 ? -12.053 -3.962 0.377 1.00 96.38 98 LEU A N 1
ATOM 769 C CA . LEU A 1 98 ? -12.635 -5.300 0.265 1.00 96.38 98 LEU A CA 1
ATOM 770 C C . LEU A 1 98 ? -12.888 -5.718 -1.189 1.00 96.38 98 LEU A C 1
ATOM 772 O O . LEU A 1 98 ? -13.011 -6.915 -1.470 1.00 96.38 98 LEU A O 1
ATOM 776 N N . LYS A 1 99 ? -12.929 -4.767 -2.131 1.00 97.31 99 LYS A N 1
ATOM 777 C CA . LYS A 1 99 ? -13.054 -5.066 -3.559 1.00 97.31 99 LYS A CA 1
ATOM 778 C C . LYS A 1 99 ? -11.870 -5.909 -4.042 1.00 97.31 99 LYS A C 1
ATOM 780 O O . LYS A 1 99 ? -10.707 -5.538 -3.903 1.00 97.31 99 LYS A O 1
ATOM 785 N N . ASN A 1 100 ? -12.184 -7.042 -4.671 1.00 97.06 100 ASN A N 1
ATOM 786 C CA . ASN A 1 100 ? -11.183 -7.920 -5.272 1.00 97.06 100 ASN A CA 1
ATOM 787 C C . ASN A 1 100 ? -10.341 -7.174 -6.310 1.00 97.06 100 ASN A C 1
ATOM 789 O O . ASN A 1 100 ? -10.880 -6.468 -7.163 1.00 97.06 100 ASN A O 1
ATOM 793 N N . ASN A 1 101 ? -9.035 -7.417 -6.262 1.00 97.06 101 ASN A N 1
ATOM 794 C CA . ASN A 1 101 ? -8.038 -6.930 -7.204 1.00 97.06 101 ASN A CA 1
ATOM 795 C C . ASN A 1 101 ? -8.030 -5.403 -7.332 1.00 97.06 101 ASN A C 1
ATOM 797 O O . ASN A 1 101 ? -7.937 -4.870 -8.436 1.00 97.06 101 ASN A O 1
ATOM 801 N N . ASN A 1 102 ? -8.164 -4.705 -6.200 1.00 97.00 102 ASN A N 1
ATOM 802 C CA . ASN A 1 102 ? -8.261 -3.251 -6.184 1.00 97.00 102 ASN A CA 1
ATOM 803 C C . ASN A 1 102 ? -7.121 -2.578 -5.417 1.00 97.00 102 ASN A C 1
ATOM 805 O O . ASN A 1 102 ? -6.307 -1.904 -6.037 1.00 97.00 102 ASN A O 1
ATOM 809 N N . VAL A 1 103 ? -7.047 -2.740 -4.093 1.00 98.12 103 VAL A N 1
ATOM 810 C CA . VAL A 1 103 ? -6.020 -2.073 -3.275 1.00 98.12 103 VAL A CA 1
ATOM 811 C C . VAL A 1 103 ? -4.886 -3.040 -2.963 1.00 98.12 103 VAL A C 1
ATOM 813 O O . VAL A 1 103 ? -5.107 -4.073 -2.329 1.00 98.12 103 VAL A O 1
ATOM 816 N N . TYR A 1 104 ? -3.671 -2.679 -3.367 1.00 98.62 104 TYR A N 1
ATOM 817 C CA . TYR A 1 104 ? -2.462 -3.478 -3.188 1.00 98.62 104 TYR A CA 1
ATOM 818 C C . TYR A 1 104 ? -1.380 -2.711 -2.435 1.00 98.62 104 TYR A C 1
ATOM 820 O O . TYR A 1 104 ? -1.216 -1.507 -2.633 1.00 98.62 104 TYR A O 1
ATOM 828 N N . ILE A 1 105 ? -0.602 -3.438 -1.632 1.00 98.56 105 ILE A N 1
ATOM 829 C CA . ILE A 1 105 ? 0.701 -3.005 -1.125 1.00 98.56 105 ILE A CA 1
ATOM 830 C C . ILE A 1 105 ? 1.773 -3.661 -1.989 1.00 98.56 105 ILE A C 1
ATOM 832 O O . ILE A 1 105 ? 1.897 -4.886 -2.021 1.00 98.56 105 IL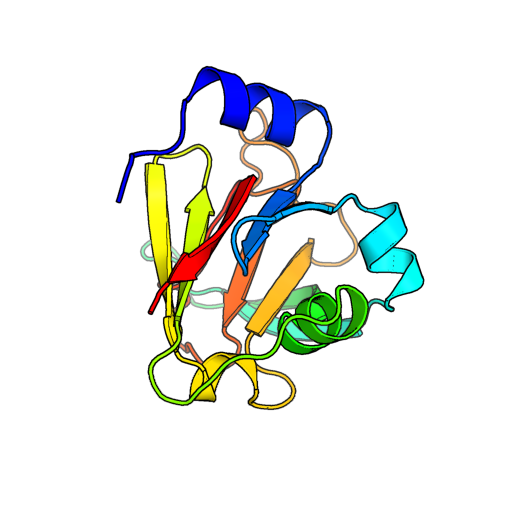E A O 1
ATOM 836 N N . VAL A 1 106 ? 2.513 -2.845 -2.728 1.00 98.31 106 VAL A N 1
ATOM 837 C CA . VAL A 1 106 ? 3.430 -3.266 -3.788 1.00 98.31 106 VAL A CA 1
ATOM 838 C C . VAL A 1 106 ? 4.868 -3.068 -3.351 1.00 98.31 106 VAL A C 1
ATOM 840 O O . VAL A 1 106 ? 5.187 -2.066 -2.718 1.00 98.31 106 VAL A O 1
ATOM 843 N N . PHE A 1 107 ? 5.739 -4.002 -3.730 1.00 98.12 107 PHE A N 1
ATOM 844 C CA . PHE A 1 107 ? 7.182 -3.927 -3.478 1.00 98.12 107 PHE A CA 1
ATOM 845 C C . PHE A 1 107 ? 8.040 -4.169 -4.729 1.00 98.12 107 PHE A C 1
ATOM 847 O O . PHE A 1 107 ? 9.252 -3.949 -4.667 1.00 98.12 107 PHE A O 1
ATOM 854 N N . LYS A 1 108 ? 7.453 -4.552 -5.877 1.00 98.00 108 LYS A N 1
ATOM 855 C CA . LYS A 1 108 ? 8.152 -4.574 -7.178 1.00 98.00 108 LYS A CA 1
ATOM 856 C C . LYS A 1 108 ? 7.350 -3.925 -8.304 1.00 98.00 108 LYS A C 1
ATOM 858 O O . LYS A 1 108 ? 6.128 -4.050 -8.353 1.00 98.00 108 LYS A O 1
ATOM 863 N N . GLU A 1 109 ? 8.075 -3.319 -9.238 1.00 97.00 109 GLU A N 1
ATOM 864 C CA . GLU A 1 109 ? 7.612 -2.846 -10.545 1.00 97.00 109 GLU A CA 1
ATOM 865 C C . GLU A 1 109 ? 8.507 -3.456 -11.630 1.00 97.00 109 GLU A C 1
ATOM 867 O O . GLU A 1 109 ? 9.735 -3.447 -11.519 1.00 97.00 109 GLU A O 1
ATOM 872 N N . ASP A 1 110 ? 7.892 -4.040 -12.655 1.00 96.25 110 ASP A N 1
ATOM 873 C CA . ASP A 1 110 ? 8.549 -4.677 -13.799 1.00 96.25 110 ASP A CA 1
ATOM 874 C C . ASP A 1 110 ? 9.672 -5.651 -13.379 1.00 96.25 110 ASP A C 1
ATOM 876 O O . ASP A 1 110 ? 10.752 -5.712 -13.968 1.00 96.25 110 ASP A O 1
ATOM 880 N N . GLY A 1 111 ? 9.409 -6.415 -12.311 1.00 96.19 111 GLY A N 1
ATOM 881 C CA . GLY A 1 111 ? 10.310 -7.427 -11.748 1.00 96.19 111 GLY A CA 1
ATOM 882 C C . GLY A 1 111 ? 11.404 -6.896 -10.814 1.00 96.19 111 GLY A C 1
ATOM 883 O O . GLY A 1 111 ? 12.101 -7.699 -10.194 1.00 96.19 111 GLY A O 1
ATOM 884 N N . ASN A 1 112 ? 11.542 -5.577 -10.657 1.00 97.19 112 ASN A N 1
ATOM 885 C CA . ASN A 1 112 ? 12.558 -4.947 -9.813 1.00 97.19 112 ASN A CA 1
ATOM 886 C C . ASN A 1 112 ? 11.936 -4.349 -8.551 1.00 97.19 112 ASN A C 1
ATOM 888 O O . ASN A 1 112 ? 10.816 -3.847 -8.589 1.00 97.19 112 ASN A O 1
ATOM 892 N N . TYR A 1 113 ? 12.666 -4.359 -7.433 1.00 97.06 113 TYR A N 1
ATOM 893 C CA . TYR A 1 113 ? 12.221 -3.650 -6.230 1.00 97.06 113 TYR A CA 1
ATOM 894 C C . TYR A 1 113 ? 12.079 -2.149 -6.499 1.00 97.06 113 TYR A C 1
ATOM 896 O O . TYR A 1 113 ? 12.861 -1.577 -7.257 1.00 97.06 113 TYR A O 1
ATOM 904 N N . LEU A 1 114 ? 11.122 -1.506 -5.825 1.00 96.00 114 LEU A N 1
ATOM 905 C CA . LEU A 1 114 ? 10.738 -0.103 -6.049 1.00 96.00 114 LEU A CA 1
ATOM 906 C C . LEU A 1 114 ? 11.840 0.944 -5.770 1.00 96.00 114 LEU A C 1
ATOM 908 O O . LEU A 1 114 ? 11.601 2.139 -5.950 1.00 96.00 114 LEU A O 1
ATOM 912 N N . GLY A 1 115 ? 13.027 0.530 -5.320 1.00 93.00 115 GLY A N 1
ATOM 913 C CA . GLY A 1 115 ? 14.124 1.424 -4.946 1.00 93.00 115 GLY A CA 1
ATOM 914 C C . GLY A 1 115 ? 13.833 2.223 -3.673 1.00 93.00 115 GLY A C 1
ATOM 915 O O . GLY A 1 115 ? 12.823 2.012 -3.006 1.00 93.00 115 GLY A O 1
ATOM 916 N N . SER A 1 116 ? 14.725 3.146 -3.329 1.00 90.06 116 SER A N 1
ATOM 917 C CA . SER A 1 116 ? 14.610 4.008 -2.150 1.00 90.06 116 SER A CA 1
ATOM 918 C C . SER A 1 116 ? 14.426 5.466 -2.566 1.00 90.06 116 SER A C 1
ATOM 920 O O . SER A 1 116 ? 14.601 5.827 -3.728 1.00 90.06 116 SER A O 1
ATOM 922 N N . LYS A 1 117 ? 14.099 6.349 -1.624 1.00 86.06 117 LYS A N 1
ATOM 923 C CA . LYS A 1 117 ? 13.945 7.779 -1.927 1.00 86.06 117 LYS A CA 1
ATOM 924 C C . LYS A 1 117 ? 15.227 8.398 -2.499 1.00 86.06 117 LYS A C 1
ATOM 926 O O . LYS A 1 117 ? 15.167 9.238 -3.392 1.00 86.06 117 LYS A O 1
ATOM 931 N N . GLU A 1 118 ? 16.383 7.959 -2.012 1.00 86.69 118 GLU A N 1
ATOM 932 C CA . GLU A 1 118 ? 17.709 8.483 -2.352 1.00 86.69 118 GLU A CA 1
ATOM 933 C C . GLU A 1 118 ? 18.114 8.171 -3.797 1.00 86.69 118 GLU A C 1
ATOM 935 O O . GLU A 1 118 ? 18.868 8.936 -4.395 1.00 86.69 118 GLU A O 1
ATOM 940 N N . ASN A 1 119 ? 17.605 7.075 -4.373 1.00 88.94 119 ASN A N 1
ATOM 941 C CA . ASN A 1 119 ? 17.867 6.694 -5.764 1.00 88.94 119 ASN A CA 1
ATOM 942 C C . ASN A 1 119 ? 16.712 7.035 -6.723 1.00 88.94 119 ASN A C 1
ATOM 944 O O . ASN A 1 119 ? 16.708 6.579 -7.865 1.00 88.94 119 ASN A O 1
ATOM 948 N N . GLY A 1 120 ? 15.753 7.853 -6.274 1.00 87.31 120 GLY A N 1
ATOM 949 C CA . GLY A 1 120 ? 14.579 8.248 -7.058 1.00 87.31 120 GLY A CA 1
ATOM 950 C C . GLY A 1 120 ? 13.465 7.197 -7.106 1.00 87.31 120 GLY A C 1
ATOM 951 O O . GLY A 1 120 ? 12.493 7.371 -7.841 1.00 87.31 120 GLY A O 1
ATOM 952 N N . GLY A 1 121 ? 13.593 6.120 -6.331 1.00 92.62 121 GLY A N 1
ATOM 953 C CA . GLY A 1 121 ? 12.580 5.092 -6.153 1.00 92.62 121 GLY A CA 1
ATOM 954 C C . GLY A 1 121 ? 11.428 5.506 -5.233 1.00 92.62 121 GLY A C 1
ATOM 955 O O . GLY A 1 121 ? 11.407 6.586 -4.637 1.00 92.62 121 GLY A O 1
ATOM 956 N N . ARG A 1 122 ? 10.449 4.607 -5.118 1.00 94.88 122 ARG A N 1
ATOM 957 C CA . ARG A 1 122 ? 9.181 4.794 -4.386 1.00 94.88 122 ARG A CA 1
ATOM 958 C C . ARG A 1 122 ? 8.991 3.802 -3.236 1.00 94.88 122 ARG A C 1
ATOM 960 O O . ARG A 1 122 ? 7.947 3.815 -2.590 1.00 94.88 122 ARG A O 1
ATOM 967 N N . GLY A 1 123 ? 9.976 2.932 -3.022 1.00 95.06 123 GLY A N 1
ATOM 968 C CA . GLY A 1 123 ? 9.906 1.814 -2.094 1.00 95.06 123 GLY A CA 1
ATOM 969 C C . GLY A 1 123 ? 10.303 2.146 -0.653 1.00 95.06 123 GLY A C 1
ATOM 970 O O . GLY A 1 123 ? 10.545 3.301 -0.324 1.00 95.06 123 GLY A O 1
ATOM 971 N N . PRO A 1 124 ? 10.366 1.137 0.227 1.00 96.38 124 PRO A N 1
ATOM 972 C CA . PRO A 1 124 ? 10.251 -0.285 -0.093 1.00 96.38 124 PRO A CA 1
ATOM 973 C C . PRO A 1 124 ? 8.824 -0.691 -0.473 1.00 96.38 124 PRO A C 1
ATOM 975 O O . PRO A 1 124 ? 8.655 -1.655 -1.217 1.00 96.38 124 PRO A O 1
ATOM 978 N N . TYR A 1 125 ? 7.830 0.101 -0.058 1.00 98.25 125 TYR A N 1
ATOM 979 C CA . TYR A 1 125 ? 6.419 -0.149 -0.320 1.00 98.25 125 TYR A CA 1
ATOM 980 C C . TYR A 1 125 ? 5.700 1.061 -0.921 1.00 98.25 125 TYR A C 1
ATOM 982 O O . TYR A 1 125 ? 5.925 2.203 -0.511 1.00 98.25 125 TYR A O 1
ATOM 990 N N . GLU A 1 126 ? 4.795 0.786 -1.857 1.00 97.69 126 GLU A N 1
ATOM 991 C CA . GLU A 1 126 ? 3.859 1.747 -2.442 1.00 97.69 126 GLU A CA 1
ATOM 992 C C . GLU A 1 126 ? 2.442 1.159 -2.417 1.00 97.69 126 GLU A C 1
ATOM 994 O O . GLU A 1 126 ? 2.255 -0.026 -2.701 1.00 97.69 126 GLU A O 1
ATOM 999 N N . SER A 1 127 ? 1.429 1.963 -2.087 1.00 98.19 127 SER A N 1
ATOM 1000 C CA . SER A 1 127 ? 0.036 1.544 -2.260 1.00 98.19 127 SER A CA 1
ATOM 1001 C C . SER A 1 127 ? -0.458 1.843 -3.674 1.00 98.19 127 SER A C 1
ATOM 1003 O O . SER A 1 127 ? -0.213 2.924 -4.208 1.00 98.19 127 SER A O 1
ATOM 1005 N N . ILE A 1 128 ? -1.192 0.908 -4.277 1.00 97.38 128 ILE A N 1
ATOM 1006 C CA . ILE A 1 128 ? -1.820 1.090 -5.591 1.00 97.38 128 ILE A CA 1
ATOM 1007 C C . ILE A 1 128 ? -3.305 0.759 -5.500 1.00 97.38 128 ILE A C 1
ATOM 1009 O O . ILE A 1 128 ? -3.676 -0.299 -4.997 1.00 97.38 128 ILE A O 1
ATOM 1013 N N . VAL A 1 129 ? -4.140 1.653 -6.034 1.00 96.12 129 VAL A N 1
ATOM 1014 C CA . VAL A 1 129 ? -5.562 1.405 -6.293 1.00 96.12 129 VAL A CA 1
ATOM 1015 C C . VAL A 1 129 ? -5.722 1.144 -7.787 1.00 96.12 129 VAL A C 1
ATOM 1017 O O . VAL A 1 129 ? -5.533 2.047 -8.593 1.00 96.12 129 VAL A O 1
ATOM 1020 N N . VAL A 1 130 ? -6.038 -0.090 -8.174 1.00 93.69 130 VAL A N 1
ATOM 1021 C CA . VAL A 1 130 ? -6.128 -0.499 -9.588 1.00 93.69 130 VAL A CA 1
ATOM 1022 C C . VAL A 1 130 ? -7.262 0.219 -10.317 1.00 93.69 130 VAL A C 1
ATOM 1024 O O . VAL A 1 130 ? -7.122 0.534 -11.491 1.00 93.69 130 VAL A O 1
ATOM 1027 N N . ALA A 1 131 ? -8.369 0.513 -9.629 1.00 90.88 131 ALA A N 1
ATOM 1028 C CA . ALA A 1 131 ? -9.478 1.268 -10.209 1.00 90.88 131 ALA A CA 1
ATOM 1029 C C . ALA A 1 131 ? -9.229 2.792 -10.302 1.00 90.88 131 ALA A C 1
ATOM 1031 O O . ALA A 1 131 ? -10.114 3.504 -10.769 1.00 90.88 131 ALA A O 1
ATOM 1032 N N . ASP A 1 132 ? -8.085 3.306 -9.827 1.00 87.06 132 ASP A N 1
ATOM 1033 C CA . ASP A 1 132 ? -7.717 4.721 -9.975 1.00 87.06 132 ASP A CA 1
ATOM 1034 C C . ASP A 1 132 ? -6.972 4.945 -11.297 1.00 87.06 132 ASP A C 1
ATOM 1036 O O . ASP A 1 132 ? -5.747 4.817 -11.370 1.00 87.06 132 ASP A O 1
ATOM 1040 N N . ASP A 1 133 ? -7.721 5.326 -12.332 1.00 76.56 133 ASP A N 1
ATOM 1041 C CA . ASP A 1 133 ? -7.198 5.566 -13.683 1.00 76.56 133 ASP A CA 1
ATOM 1042 C C . ASP A 1 133 ? -6.140 6.684 -13.741 1.00 76.56 133 ASP A C 1
ATOM 1044 O O . ASP A 1 133 ? -5.346 6.733 -14.680 1.00 76.56 133 ASP A O 1
ATOM 1048 N N . PHE A 1 134 ? -6.099 7.570 -12.739 1.00 81.56 134 PHE A N 1
ATOM 1049 C CA . PHE A 1 134 ? -5.199 8.726 -12.713 1.00 81.56 134 PHE A CA 1
ATOM 1050 C C . PHE A 1 134 ? -3.970 8.534 -11.821 1.00 81.56 134 PHE A C 1
ATOM 1052 O O . PHE A 1 134 ? -3.158 9.449 -11.714 1.00 81.56 134 PHE A O 1
ATOM 1059 N N . SER A 1 135 ? -3.825 7.386 -11.143 1.00 81.81 135 SER A N 1
ATOM 1060 C CA . SER A 1 135 ? -2.682 7.083 -10.258 1.00 81.81 135 SER A CA 1
ATOM 1061 C C . SER A 1 135 ? -2.369 8.112 -9.165 1.00 81.81 135 SER A C 1
ATOM 1063 O O . SER A 1 135 ? -1.277 8.104 -8.589 1.00 81.81 135 SER A O 1
ATOM 1065 N N . ASN A 1 136 ? -3.316 8.985 -8.837 1.00 85.25 136 ASN A N 1
ATOM 1066 C CA . ASN A 1 136 ? -3.100 10.088 -7.905 1.00 85.25 136 ASN A CA 1
ATOM 1067 C C . ASN A 1 136 ? -3.271 9.661 -6.445 1.00 85.25 136 ASN A C 1
ATOM 1069 O O . ASN A 1 136 ? -2.877 10.393 -5.536 1.00 85.25 136 ASN A O 1
ATOM 1073 N N . ARG A 1 137 ? -3.857 8.483 -6.206 1.00 93.00 137 ARG A N 1
ATOM 1074 C CA . ARG A 1 137 ? -4.135 7.941 -4.871 1.00 93.00 137 ARG A CA 1
ATOM 1075 C C . ARG A 1 137 ? -3.161 6.836 -4.474 1.00 93.00 137 ARG A C 1
ATOM 1077 O O . ARG A 1 137 ? -3.556 5.873 -3.817 1.00 93.00 137 ARG A O 1
ATOM 1084 N N . ARG A 1 138 ? -1.891 6.973 -4.862 1.00 94.56 138 ARG A N 1
ATOM 1085 C CA . ARG A 1 138 ? -0.796 6.062 -4.498 1.00 94.56 138 ARG A CA 1
ATOM 1086 C C . ARG A 1 138 ? 0.055 6.657 -3.381 1.00 94.56 138 ARG A C 1
ATOM 1088 O O . ARG A 1 138 ? 0.502 7.797 -3.486 1.00 94.56 138 ARG A O 1
ATOM 1095 N N . CYS A 1 139 ? 0.296 5.895 -2.320 1.00 96.44 139 CYS A N 1
ATOM 1096 C CA . CYS A 1 139 ? 1.130 6.312 -1.197 1.00 96.44 139 CYS A CA 1
ATOM 1097 C C . CYS A 1 139 ? 2.513 5.672 -1.322 1.00 96.44 139 CYS A C 1
ATOM 1099 O O . CYS A 1 139 ? 2.645 4.461 -1.165 1.00 96.44 139 CYS A O 1
ATOM 1101 N N . LYS A 1 140 ? 3.526 6.481 -1.634 1.00 96.12 140 LYS A N 1
ATOM 1102 C CA . LYS A 1 140 ? 4.926 6.059 -1.808 1.00 96.12 140 LYS A CA 1
ATOM 1103 C C . LYS A 1 140 ? 5.661 6.099 -0.477 1.00 96.12 140 LYS A C 1
ATOM 1105 O O . LYS A 1 140 ? 5.273 6.857 0.412 1.00 96.12 140 LYS A O 1
ATOM 1110 N N . TRP A 1 141 ? 6.752 5.341 -0.363 1.00 96.75 141 TRP A N 1
ATOM 1111 C CA . TRP A 1 141 ? 7.526 5.246 0.882 1.00 96.75 141 TRP A CA 1
ATOM 1112 C C . TRP A 1 141 ? 6.605 4.937 2.071 1.00 96.75 141 TRP A C 1
ATOM 1114 O O . TRP A 1 141 ? 6.682 5.588 3.119 1.00 96.75 141 TRP A O 1
ATOM 1124 N N . LEU A 1 142 ? 5.661 4.017 1.847 1.00 97.81 142 LEU A N 1
ATOM 1125 C CA . LEU A 1 142 ? 4.611 3.680 2.795 1.00 97.81 142 LEU A CA 1
ATOM 1126 C C . LEU A 1 142 ? 5.244 3.117 4.064 1.00 97.81 142 LEU A C 1
ATOM 1128 O O . LEU A 1 142 ? 5.997 2.149 4.014 1.00 97.81 142 LEU A O 1
ATOM 1132 N N . THR A 1 143 ? 4.910 3.730 5.194 1.00 97.19 143 THR A N 1
ATOM 1133 C CA . THR A 1 143 ? 5.446 3.350 6.510 1.00 97.19 143 THR A CA 1
ATOM 1134 C C . THR A 1 143 ? 4.344 3.051 7.508 1.00 97.19 143 THR A C 1
ATOM 1136 O O . THR A 1 143 ? 4.590 2.353 8.483 1.00 97.19 143 THR A O 1
ATOM 1139 N N . ARG A 1 144 ? 3.120 3.546 7.287 1.00 97.62 144 ARG A N 1
ATOM 1140 C CA . ARG A 1 144 ? 2.027 3.383 8.243 1.00 97.62 144 ARG A CA 1
ATOM 1141 C C . ARG A 1 144 ? 0.688 3.168 7.562 1.00 97.62 144 ARG A C 1
ATOM 1143 O O . ARG A 1 144 ? 0.378 3.827 6.572 1.00 97.62 144 ARG A O 1
ATOM 1150 N N . ILE A 1 145 ? -0.105 2.278 8.144 1.00 98.00 145 ILE A N 1
ATOM 1151 C CA . ILE A 1 145 ? -1.506 2.030 7.813 1.00 98.00 145 ILE A CA 1
ATOM 1152 C C . ILE A 1 145 ? -2.288 2.131 9.119 1.00 98.00 145 ILE A C 1
ATOM 1154 O O . ILE A 1 145 ? -1.968 1.449 10.085 1.00 98.00 145 ILE A O 1
ATOM 1158 N N . GLU A 1 146 ? -3.304 2.979 9.174 1.00 97.12 146 GLU A N 1
ATOM 1159 C CA . GLU A 1 146 ? -4.114 3.179 10.375 1.00 97.12 146 GLU A CA 1
ATOM 1160 C C . GLU A 1 146 ? -5.588 2.969 10.065 1.00 97.12 146 GLU A C 1
ATOM 1162 O O . GLU A 1 146 ? -6.142 3.613 9.175 1.00 97.12 146 GLU A O 1
ATOM 1167 N N . CYS A 1 147 ? -6.224 2.077 10.821 1.00 96.12 147 CYS A N 1
ATOM 1168 C CA . CYS A 1 147 ? -7.666 1.914 10.799 1.00 96.12 147 CYS A CA 1
ATOM 1169 C C . CYS A 1 147 ? -8.331 3.020 11.615 1.00 96.12 147 CYS A C 1
ATOM 1171 O O . CYS A 1 147 ? -8.120 3.128 12.824 1.00 96.12 147 CYS A O 1
ATOM 1173 N N . VAL A 1 148 ? -9.148 3.824 10.941 1.00 93.81 148 VAL A N 1
ATOM 1174 C CA . VAL A 1 148 ? -9.928 4.909 11.536 1.00 93.81 148 VAL A CA 1
ATOM 1175 C C . VAL A 1 148 ? -11.417 4.584 11.450 1.00 93.81 148 VAL A C 1
ATOM 1177 O O . VAL A 1 148 ? -11.863 3.944 10.497 1.00 93.81 148 VAL A O 1
ATOM 1180 N N . LYS A 1 149 ? -12.166 5.022 12.461 1.00 84.75 149 LYS A N 1
ATOM 1181 C CA . LYS A 1 149 ? -13.623 4.906 12.575 1.00 84.75 149 LYS A CA 1
ATOM 1182 C C . LYS A 1 149 ? -14.212 6.263 12.938 1.00 84.75 149 LYS A C 1
ATOM 1184 O O . LYS A 1 149 ? -13.500 7.023 13.639 1.00 84.75 149 LYS A O 1
#

Organism: Acetoanaerobium sticklandii (strain ATCC 12662 / DSM 519 / JCM 1433 / CCUG 9281 / NCIMB 10654 / HF) (NCBI:txid499177)

InterPro domains:
  IPR000572 Oxidoreductase, molybdopterin-binding domain [PF00174] (52-148)
  IPR036374 Oxidoreductase, molybdopterin-binding domain superfamily [G3DSA:3.90.420.10] (32-149)
  IPR036374 Oxidoreductase, molybdopterin-binding domain superfamily [SSF56524] (25-148)